Protein AF-A0A2V9J2A5-F1 (afdb_monomer)

Foldseek 3Di:
DLVVLLVQLVVLLVVLQVCVVVVHDPVVNVVSDSLVSLLVSLQVQLVCCQVVVPDDLVSSLVSQLVSLVSNLVSLLVQLVCCVVPVDDTPSNDCVNQVPDDSVVSNVCCVPVSNPVSSVVSSVVSNVSNVVCVVPPDPVVPD

Nearest PDB structures (foldseek):
  6ysl-assembly1_C  TM=3.136E-01  e=9.869E+00  Bacillus subtilis subsp. subtilis str. 168

Radius of gyration: 17.18 Å; Cα contacts (8 Å, |Δi|>4): 142; chains: 1; bounding box: 45×27×47 Å

Secondary structure (DSSP, 8-state):
--HHHHHHHHHHHHHHHHHHHTT--HHHHHHS-HHHHHHHHHHHHHHHHHHTT---HHHHHHHHHHHHHHHHHHHHHHHHHHHHH----TTTSHHHHTT--HHHHHHIIIIIIHHHHHHHHHHHHHHHHHHHHHHS-GGG--

Solvent-accessible surface area (backbone atoms only — not comparable to full-atom values): 7706 Å² total; per-residue (Å²): 132,61,64,66,46,53,50,49,35,51,50,41,45,50,48,35,47,53,40,47,77,66,68,51,60,67,70,59,57,60,70,46,35,45,69,57,42,44,54,52,37,36,49,51,50,23,49,50,32,59,75,69,70,55,77,56,64,68,52,37,38,51,50,23,40,53,50,42,45,52,53,41,50,56,50,38,50,52,32,50,48,23,74,76,66,72,52,83,45,64,70,54,33,59,94,69,41,80,75,57,57,69,68,62,50,42,49,42,34,64,48,51,43,39,52,53,47,26,53,52,41,26,54,53,23,40,50,50,39,49,48,52,67,71,70,53,72,78,78,86,70,124

Sequence (142 aa):
MLAPLFAFIAAVWALRLVLYAAEAPTPLLRVCSVTVAGSVSVLFAAVLIHFRRFGSYPNVVAAVFLLNCCQQLLIIAAIAFTALTNVQNVYSAPEYSFGGGYLRHILGHLIGGVVFGTLVGSAVGSLLLWMLRRFTPKEARS

Structure (mmCIF, N/CA/C/O backbone):
data_AF-A0A2V9J2A5-F1
#
_entry.id   AF-A0A2V9J2A5-F1
#
loop_
_atom_site.group_PDB
_atom_site.id
_atom_site.type_symbol
_atom_site.label_atom_id
_atom_site.label_alt_id
_atom_site.label_comp_id
_atom_site.label_asym_id
_atom_site.label_entity_id
_atom_site.label_seq_id
_atom_site.pdbx_PDB_ins_code
_atom_site.Cartn_x
_atom_site.Cartn_y
_atom_site.Cartn_z
_atom_site.occupancy
_atom_site.B_iso_or_equiv
_atom_site.auth_seq_id
_atom_site.auth_comp_id
_atom_site.auth_asym_id
_atom_site.auth_atom_id
_atom_site.pdbx_PDB_model_num
ATOM 1 N N . MET A 1 1 ? -0.234 -8.558 15.462 1.00 81.56 1 MET A N 1
ATOM 2 C CA . MET A 1 1 ? -1.527 -8.626 14.736 1.00 81.56 1 MET A CA 1
ATOM 3 C C . MET A 1 1 ? -1.398 -8.304 13.252 1.00 81.56 1 MET A C 1
ATOM 5 O O . MET A 1 1 ? -1.961 -9.045 12.467 1.00 81.56 1 MET A O 1
ATOM 9 N N . LEU A 1 2 ? -0.692 -7.235 12.865 1.00 89.94 2 LEU A N 1
ATOM 10 C CA . LEU A 1 2 ? -0.617 -6.792 11.464 1.00 89.94 2 LEU A CA 1
ATOM 11 C C . LEU A 1 2 ? 0.364 -7.598 10.588 1.00 89.94 2 LEU A C 1
ATOM 13 O O . LEU A 1 2 ? 0.277 -7.515 9.373 1.00 89.94 2 LEU A O 1
ATOM 17 N N . ALA A 1 3 ? 1.263 -8.397 11.180 1.00 94.44 3 ALA A N 1
ATOM 18 C CA . ALA A 1 3 ? 2.279 -9.175 10.453 1.00 94.44 3 ALA A CA 1
ATOM 19 C C . ALA A 1 3 ? 1.735 -9.994 9.261 1.00 94.44 3 ALA A C 1
ATOM 21 O O . ALA A 1 3 ? 2.300 -9.870 8.177 1.00 94.44 3 ALA A O 1
ATOM 22 N N . PRO A 1 4 ? 0.616 -10.739 9.381 1.00 95.25 4 PRO A N 1
ATOM 23 C CA . PRO A 1 4 ? 0.048 -11.456 8.238 1.00 95.25 4 PRO A CA 1
ATOM 24 C C . PRO A 1 4 ? -0.430 -10.526 7.115 1.00 95.25 4 PRO A C 1
ATOM 26 O O . PRO A 1 4 ? -0.362 -10.890 5.949 1.00 95.25 4 PRO A O 1
ATOM 29 N N . LEU A 1 5 ? -0.880 -9.313 7.449 1.00 96.44 5 LEU A N 1
ATOM 30 C CA . LEU A 1 5 ? -1.336 -8.319 6.475 1.00 96.44 5 LEU A CA 1
ATOM 31 C C . LEU A 1 5 ? -0.154 -7.688 5.727 1.00 96.44 5 LEU A C 1
ATOM 33 O O . LEU A 1 5 ? -0.229 -7.490 4.518 1.00 96.44 5 LEU A O 1
ATOM 37 N N . PHE A 1 6 ? 0.966 -7.444 6.418 1.00 96.81 6 PHE A N 1
ATOM 38 C CA . PHE A 1 6 ? 2.220 -7.057 5.765 1.00 96.81 6 PHE A CA 1
ATOM 39 C C . PHE A 1 6 ? 2.723 -8.153 4.824 1.00 96.81 6 PHE A C 1
ATOM 41 O O . PHE A 1 6 ? 3.060 -7.867 3.679 1.00 96.81 6 PHE A O 1
ATOM 48 N N . ALA A 1 7 ? 2.722 -9.407 5.285 1.00 97.00 7 ALA A N 1
ATOM 49 C CA . ALA A 1 7 ? 3.116 -10.550 4.468 1.00 97.00 7 ALA A CA 1
ATOM 50 C C . ALA A 1 7 ? 2.213 -10.704 3.237 1.00 97.00 7 ALA A C 1
ATOM 52 O O . ALA A 1 7 ? 2.713 -10.963 2.149 1.00 97.00 7 ALA A O 1
ATOM 53 N N . PHE A 1 8 ? 0.904 -10.479 3.380 1.00 97.00 8 PHE A N 1
ATOM 54 C CA . PHE A 1 8 ? -0.032 -10.496 2.259 1.00 97.00 8 PHE A CA 1
ATOM 55 C C . PHE A 1 8 ? 0.281 -9.410 1.220 1.00 97.00 8 PHE A C 1
ATOM 57 O O . PHE A 1 8 ? 0.380 -9.717 0.033 1.00 97.00 8 PHE A O 1
ATOM 64 N N . ILE A 1 9 ? 0.510 -8.163 1.652 1.00 97.12 9 ILE A N 1
ATOM 65 C CA . ILE A 1 9 ? 0.909 -7.066 0.751 1.00 97.12 9 ILE A CA 1
ATOM 66 C C . ILE A 1 9 ? 2.217 -7.420 0.031 1.00 97.12 9 ILE A C 1
ATOM 68 O O . ILE A 1 9 ? 2.297 -7.298 -1.192 1.00 97.12 9 ILE A O 1
ATOM 72 N N . ALA A 1 10 ? 3.220 -7.902 0.769 1.00 97.06 10 ALA A N 1
ATOM 73 C CA . ALA A 1 10 ? 4.509 -8.297 0.210 1.00 97.06 10 ALA A CA 1
ATOM 74 C C . ALA A 1 10 ? 4.387 -9.473 -0.775 1.00 97.06 10 ALA A C 1
ATOM 76 O O . ALA A 1 10 ? 5.024 -9.459 -1.826 1.00 97.06 10 ALA A O 1
ATOM 77 N N . ALA A 1 11 ? 3.536 -10.459 -0.481 1.00 96.75 11 ALA A N 1
ATOM 78 C CA . ALA A 1 11 ? 3.290 -11.604 -1.351 1.00 96.75 11 ALA A CA 1
ATOM 79 C C . ALA A 1 11 ? 2.626 -11.184 -2.667 1.00 96.75 11 ALA A C 1
ATOM 81 O O . ALA A 1 11 ? 3.077 -11.604 -3.730 1.00 96.75 11 ALA A O 1
ATOM 82 N N . VAL A 1 12 ? 1.607 -10.316 -2.625 1.00 96.56 12 VAL A N 1
ATOM 83 C CA . VAL A 1 12 ? 0.980 -9.782 -3.847 1.00 96.56 12 VAL A CA 1
ATOM 84 C C . VAL A 1 12 ? 1.976 -8.933 -4.635 1.00 96.56 12 VAL A C 1
ATOM 86 O O . VAL A 1 12 ? 2.034 -9.035 -5.861 1.00 96.56 12 VAL A O 1
ATOM 89 N N . TRP A 1 13 ? 2.801 -8.141 -3.945 1.00 96.56 13 TRP A N 1
ATOM 90 C CA . TRP A 1 13 ? 3.851 -7.348 -4.578 1.00 96.56 13 TRP A CA 1
ATOM 91 C C . TRP A 1 13 ? 4.868 -8.213 -5.326 1.00 96.56 13 TRP A C 1
ATOM 93 O O . TRP A 1 13 ? 5.140 -7.948 -6.501 1.00 96.56 13 TRP A O 1
ATOM 103 N N . ALA A 1 14 ? 5.370 -9.263 -4.673 1.00 95.69 14 ALA A N 1
ATOM 104 C CA . ALA A 1 14 ? 6.339 -10.195 -5.239 1.00 95.69 14 ALA A CA 1
ATOM 105 C C . ALA A 1 14 ? 5.724 -11.022 -6.372 1.00 95.69 14 ALA A C 1
ATOM 107 O O . ALA A 1 14 ? 6.330 -11.159 -7.432 1.00 95.69 14 ALA A O 1
ATOM 108 N N . LEU A 1 15 ? 4.493 -11.510 -6.193 1.00 95.12 15 LEU A N 1
ATOM 109 C CA . LEU A 1 15 ? 3.759 -12.226 -7.233 1.00 95.12 15 LEU A CA 1
ATOM 110 C C . LEU A 1 15 ? 3.646 -11.375 -8.498 1.00 95.12 15 LEU A C 1
ATOM 112 O O . LEU A 1 15 ? 3.909 -11.864 -9.591 1.00 95.12 15 LEU A O 1
ATOM 116 N N . ARG A 1 16 ? 3.317 -10.087 -8.359 1.00 93.75 16 ARG A N 1
ATOM 117 C CA . ARG A 1 16 ? 3.207 -9.181 -9.505 1.00 93.75 16 ARG A CA 1
ATOM 118 C C . ARG A 1 16 ? 4.547 -8.974 -10.223 1.00 93.75 16 ARG A C 1
ATOM 120 O O . ARG A 1 16 ? 4.545 -8.846 -11.444 1.00 93.75 16 ARG A O 1
ATOM 127 N N . LEU A 1 17 ? 5.675 -8.971 -9.500 1.00 92.94 17 LEU A N 1
ATOM 128 C CA . LEU A 1 17 ? 7.013 -8.951 -10.110 1.00 92.94 17 LEU A CA 1
ATOM 129 C C . LEU A 1 17 ? 7.287 -10.228 -10.907 1.00 92.94 17 LEU A C 1
ATOM 131 O O . LEU A 1 17 ? 7.706 -10.143 -12.057 1.00 92.94 17 LEU A O 1
ATOM 135 N N . VAL A 1 18 ? 7.021 -11.393 -10.312 1.00 94.06 18 VAL A N 1
ATOM 136 C CA . VAL A 1 18 ? 7.248 -12.698 -10.951 1.00 94.06 18 VAL A CA 1
ATOM 137 C C . VAL A 1 18 ? 6.379 -12.854 -12.195 1.00 94.06 18 VAL A C 1
ATOM 139 O O . VAL A 1 18 ? 6.880 -13.247 -13.241 1.00 94.06 18 VAL A O 1
ATOM 142 N N . LEU A 1 19 ? 5.097 -12.494 -12.111 1.00 92.94 19 LEU A N 1
ATOM 143 C CA . LEU A 1 19 ? 4.184 -12.542 -13.252 1.00 92.94 19 LEU A CA 1
ATOM 144 C C . LEU A 1 19 ? 4.656 -11.638 -14.393 1.00 92.94 19 LEU A C 1
ATOM 146 O O . LEU A 1 19 ? 4.564 -12.025 -15.551 1.00 92.94 19 LEU A O 1
ATOM 150 N N . TYR A 1 20 ? 5.175 -10.451 -14.079 1.00 92.06 20 TYR A N 1
ATOM 151 C CA . TYR A 1 20 ? 5.703 -9.551 -15.101 1.00 92.06 20 TYR A CA 1
ATOM 152 C C . TYR A 1 20 ? 6.973 -10.111 -15.746 1.00 92.06 20 TYR A C 1
ATOM 154 O O . TYR A 1 20 ? 7.101 -10.075 -16.963 1.00 92.06 20 TYR A O 1
ATOM 162 N N . ALA A 1 21 ? 7.879 -10.675 -14.943 1.00 90.50 21 ALA A N 1
ATOM 163 C CA . ALA A 1 21 ? 9.087 -11.331 -15.441 1.00 90.50 21 ALA A CA 1
ATOM 164 C C . ALA A 1 21 ? 8.781 -12.576 -16.294 1.00 90.50 21 ALA A C 1
ATOM 166 O O . ALA A 1 21 ? 9.555 -12.911 -17.181 1.00 90.50 21 ALA A O 1
ATOM 167 N N . ALA A 1 22 ? 7.651 -13.241 -16.043 1.00 93.25 22 ALA A N 1
ATOM 168 C CA . ALA A 1 22 ? 7.151 -14.365 -16.830 1.00 93.25 22 ALA A CA 1
ATOM 169 C C . ALA A 1 22 ? 6.314 -13.939 -18.053 1.00 93.25 22 ALA A C 1
ATOM 171 O O . ALA A 1 22 ? 5.650 -14.785 -18.647 1.00 93.25 22 ALA A O 1
ATOM 172 N N . GLU A 1 23 ? 6.288 -12.642 -18.388 1.00 91.69 23 GLU A N 1
ATOM 173 C CA . GLU A 1 23 ? 5.522 -12.083 -19.514 1.00 91.69 23 GLU A CA 1
ATOM 174 C C . GLU A 1 23 ? 4.026 -12.446 -19.464 1.00 91.69 23 GLU A C 1
ATOM 176 O O . GLU A 1 23 ? 3.353 -12.636 -20.479 1.00 91.69 23 GLU A O 1
ATOM 181 N N . ALA A 1 24 ? 3.478 -12.546 -18.249 1.00 91.06 24 ALA A N 1
ATOM 182 C CA . ALA A 1 24 ? 2.083 -12.893 -18.042 1.00 91.06 24 ALA A CA 1
ATOM 183 C C . ALA A 1 24 ? 1.136 -11.863 -18.691 1.00 91.06 24 ALA A C 1
ATOM 185 O O . ALA A 1 24 ? 1.434 -10.663 -18.738 1.00 91.06 24 ALA A O 1
ATOM 186 N N . PRO A 1 25 ? -0.063 -12.289 -19.129 1.00 89.31 25 PRO A N 1
ATOM 187 C CA . PRO A 1 25 ? -0.990 -11.412 -19.829 1.00 89.31 25 PRO A CA 1
ATOM 188 C C . PRO A 1 25 ? -1.447 -10.239 -18.946 1.00 89.31 25 PRO A C 1
ATOM 190 O O . PRO A 1 25 ? -1.739 -10.395 -17.756 1.00 89.31 25 PRO A O 1
ATOM 193 N N . THR A 1 26 ? -1.577 -9.052 -19.547 1.00 84.81 26 THR A N 1
ATOM 194 C CA . THR A 1 26 ? -1.922 -7.792 -18.861 1.00 84.81 26 THR A CA 1
ATOM 195 C C . THR A 1 26 ? -3.144 -7.874 -17.932 1.00 84.81 26 THR A C 1
ATOM 197 O O . THR A 1 26 ? -3.084 -7.295 -16.844 1.00 84.81 26 THR A O 1
ATOM 200 N N . PRO A 1 27 ? -4.245 -8.579 -18.275 1.00 87.06 27 PRO A N 1
ATOM 201 C CA . PRO A 1 27 ? -5.373 -8.746 -17.359 1.00 87.06 27 PRO A CA 1
ATOM 202 C C . PRO A 1 27 ? -4.974 -9.370 -16.016 1.00 87.06 27 PRO A C 1
ATOM 204 O O . PRO A 1 27 ? -5.431 -8.907 -14.971 1.00 87.06 27 PRO A O 1
ATOM 207 N N . LEU A 1 28 ? -4.070 -10.356 -16.024 1.00 86.31 28 LEU A N 1
ATOM 208 C CA . LEU A 1 28 ? -3.605 -11.027 -14.810 1.00 86.31 28 LEU A CA 1
ATOM 209 C C . LEU A 1 28 ? -2.779 -10.073 -13.930 1.00 86.31 28 LEU A C 1
ATOM 211 O O . LEU A 1 28 ? -3.002 -9.984 -12.723 1.00 86.31 28 LEU A O 1
ATOM 215 N N . LEU A 1 29 ? -1.905 -9.268 -14.544 1.00 84.94 29 LEU A N 1
ATOM 216 C CA . LEU A 1 29 ? -1.110 -8.243 -13.851 1.00 84.94 29 LEU A CA 1
ATOM 217 C C . LEU A 1 29 ? -1.956 -7.122 -13.232 1.00 84.94 29 LEU A C 1
ATOM 219 O O . LEU A 1 29 ? -1.540 -6.509 -12.241 1.00 84.94 29 LEU A O 1
ATOM 223 N N . ARG A 1 30 ? -3.121 -6.830 -13.823 1.00 81.81 30 ARG A N 1
ATOM 224 C CA . ARG A 1 30 ? -4.085 -5.850 -13.298 1.00 81.81 30 ARG A CA 1
ATOM 225 C C . ARG A 1 30 ? -4.878 -6.406 -12.116 1.00 81.81 30 ARG A C 1
ATOM 227 O O . ARG A 1 30 ? -5.123 -5.663 -11.169 1.00 81.81 30 ARG A O 1
ATOM 234 N N . VAL A 1 31 ? -5.240 -7.691 -12.148 1.00 83.38 31 VAL A N 1
ATOM 235 C CA . VAL A 1 31 ? -5.940 -8.363 -11.036 1.00 83.38 31 VAL A CA 1
ATOM 236 C C . VAL A 1 31 ? -5.026 -8.494 -9.814 1.00 83.38 31 VAL A C 1
ATOM 238 O O . VAL A 1 31 ? -5.466 -8.250 -8.691 1.00 83.38 31 VAL A O 1
ATOM 241 N N . CYS A 1 32 ? -3.738 -8.790 -10.014 1.00 83.38 32 CYS A N 1
ATOM 242 C CA . CYS A 1 32 ? -2.724 -8.806 -8.954 1.00 83.38 32 CYS A CA 1
ATOM 243 C C . CYS A 1 32 ? -2.290 -7.384 -8.548 1.00 83.38 32 CYS A C 1
ATOM 245 O O . CYS A 1 32 ? -1.118 -7.019 -8.637 1.00 83.38 32 CYS A O 1
ATOM 247 N N . SER A 1 33 ? -3.243 -6.556 -8.117 1.00 88.31 33 SER A N 1
ATOM 248 C CA . SER A 1 33 ? -2.994 -5.173 -7.714 1.00 88.31 33 SER A CA 1
ATOM 249 C C . SER A 1 33 ? -2.585 -5.080 -6.246 1.00 88.31 33 SER A C 1
ATOM 251 O O . SER A 1 33 ? -3.364 -5.372 -5.337 1.00 88.31 33 SER A O 1
ATOM 253 N N . VAL A 1 34 ? -1.371 -4.582 -6.010 1.00 91.31 34 VAL A N 1
ATOM 254 C CA . VAL A 1 34 ? -0.877 -4.282 -4.660 1.00 91.31 34 VAL A CA 1
ATOM 255 C C . VAL A 1 34 ? -1.761 -3.249 -3.961 1.00 91.31 34 VAL A C 1
ATOM 257 O O . VAL A 1 34 ? -2.021 -3.394 -2.774 1.00 91.31 34 VAL A O 1
ATOM 260 N N . THR A 1 35 ? -2.296 -2.264 -4.689 1.00 90.50 35 THR A N 1
ATOM 261 C CA . THR A 1 35 ? -3.221 -1.266 -4.130 1.00 90.50 35 THR A CA 1
ATOM 262 C C . THR A 1 35 ? -4.481 -1.920 -3.570 1.00 90.50 35 THR A C 1
ATOM 264 O O . THR A 1 35 ? -4.897 -1.596 -2.459 1.00 90.50 35 THR A O 1
ATOM 267 N N . VAL A 1 36 ? -5.063 -2.876 -4.304 1.00 91.38 36 VAL A N 1
ATOM 268 C CA . VAL A 1 36 ? -6.225 -3.643 -3.827 1.00 91.38 36 VAL A CA 1
ATOM 269 C C . VAL A 1 36 ? -5.844 -4.456 -2.591 1.00 91.38 36 VAL A C 1
ATOM 271 O O . VAL A 1 36 ? -6.585 -4.447 -1.609 1.00 91.38 36 VAL A O 1
ATOM 274 N N . ALA A 1 37 ? -4.670 -5.094 -2.591 1.00 95.19 37 ALA A N 1
ATOM 275 C CA . ALA A 1 37 ? -4.179 -5.837 -1.433 1.00 95.19 37 ALA A CA 1
ATOM 276 C C . ALA A 1 37 ? -4.017 -4.946 -0.188 1.00 95.19 37 ALA A C 1
ATOM 278 O O . ALA A 1 37 ? -4.431 -5.340 0.904 1.00 95.19 37 ALA A O 1
ATOM 279 N N . GLY A 1 38 ? -3.488 -3.728 -0.336 1.00 94.88 38 GLY A N 1
ATOM 280 C CA . GLY A 1 38 ? -3.403 -2.753 0.752 1.00 94.88 38 GLY A CA 1
ATOM 281 C C . GLY A 1 38 ? -4.771 -2.317 1.271 1.00 94.88 38 GLY A C 1
ATOM 282 O O . GLY A 1 38 ? -4.987 -2.313 2.484 1.00 94.88 38 GLY A O 1
ATOM 283 N N . SER A 1 39 ? -5.721 -2.014 0.379 1.00 94.31 39 SER A N 1
ATOM 284 C CA . SER A 1 39 ? -7.096 -1.671 0.772 1.00 94.31 39 SER A CA 1
ATOM 285 C C . SER A 1 39 ? -7.770 -2.808 1.542 1.00 94.31 39 SER A C 1
ATOM 287 O O . SER A 1 39 ? -8.347 -2.573 2.603 1.00 94.31 39 SER A O 1
ATOM 289 N N . VAL A 1 40 ? -7.643 -4.048 1.066 1.00 96.06 40 VAL A N 1
ATOM 290 C CA . VAL A 1 40 ? -8.165 -5.239 1.752 1.00 96.06 40 VAL A CA 1
ATOM 291 C C . VAL A 1 40 ? -7.520 -5.394 3.132 1.00 96.06 40 VAL A C 1
ATOM 293 O O . VAL A 1 40 ? -8.231 -5.575 4.122 1.00 96.06 40 VAL A O 1
ATOM 296 N N . SER A 1 41 ? -6.198 -5.237 3.234 1.00 96.88 41 SER A N 1
ATOM 297 C CA . SER A 1 41 ? -5.478 -5.273 4.512 1.00 96.88 41 SER A CA 1
ATOM 298 C C . SER A 1 41 ? -5.973 -4.222 5.507 1.00 96.88 41 SER A C 1
ATOM 300 O O . SER A 1 41 ? -6.118 -4.529 6.690 1.00 96.88 41 SER A O 1
ATOM 302 N N . VAL A 1 42 ? -6.286 -3.004 5.058 1.00 95.81 42 VAL A N 1
ATOM 303 C CA . VAL A 1 42 ? -6.870 -1.957 5.916 1.00 95.81 42 VAL A CA 1
ATOM 304 C C . VAL A 1 42 ? -8.224 -2.386 6.485 1.00 95.81 42 VAL A C 1
ATOM 306 O O . VAL A 1 42 ? -8.455 -2.253 7.691 1.00 95.81 42 VAL A O 1
ATOM 309 N N . LEU A 1 43 ? -9.106 -2.942 5.650 1.00 96.44 43 LEU A N 1
ATOM 310 C CA . LEU A 1 43 ? -10.418 -3.418 6.096 1.00 96.44 43 LEU A CA 1
ATOM 311 C C . LEU A 1 43 ? -10.271 -4.566 7.104 1.00 96.44 43 LEU A C 1
ATOM 313 O O . LEU A 1 43 ? -10.880 -4.533 8.175 1.00 96.44 43 LEU A O 1
ATOM 317 N N . PHE A 1 44 ? -9.399 -5.536 6.818 1.00 95.69 44 PHE A N 1
ATOM 318 C CA . PHE A 1 44 ? -9.103 -6.630 7.744 1.00 95.69 44 PHE A CA 1
ATOM 319 C C . PHE A 1 44 ? -8.489 -6.140 9.057 1.00 95.69 44 PHE A C 1
ATOM 321 O O . PHE A 1 44 ? -8.821 -6.672 10.115 1.00 95.69 44 PHE A O 1
ATOM 328 N N . ALA A 1 45 ? -7.635 -5.115 9.033 1.00 95.44 45 ALA A N 1
ATOM 329 C CA . ALA A 1 45 ? -7.094 -4.527 10.253 1.00 95.44 45 ALA A CA 1
ATOM 330 C C . ALA A 1 45 ? -8.208 -3.941 11.136 1.00 95.44 45 ALA A C 1
ATOM 332 O O . ALA A 1 45 ? -8.235 -4.224 12.335 1.00 95.44 45 ALA A O 1
ATOM 333 N N . ALA A 1 46 ? -9.158 -3.197 10.559 1.00 94.69 46 ALA A N 1
ATOM 334 C CA . ALA A 1 46 ? -10.307 -2.658 11.292 1.00 94.69 46 ALA A CA 1
ATOM 335 C C . ALA A 1 46 ? -11.204 -3.769 11.875 1.00 94.69 46 ALA A C 1
ATOM 337 O O . ALA A 1 46 ? -11.614 -3.694 13.037 1.00 94.69 46 ALA A O 1
ATOM 338 N N . VAL A 1 47 ? -11.442 -4.835 11.105 1.00 94.38 47 VAL A N 1
ATOM 339 C CA . VAL A 1 47 ? -12.175 -6.036 11.542 1.00 94.38 47 VAL A CA 1
ATOM 340 C C . VAL A 1 47 ? -11.464 -6.727 12.709 1.00 94.38 47 VAL A C 1
ATOM 342 O O . VAL A 1 47 ? -12.084 -7.018 13.731 1.00 94.38 47 VAL A O 1
ATOM 345 N N . LEU A 1 48 ? -10.152 -6.946 12.609 1.00 93.38 48 LEU A N 1
ATOM 346 C CA . LEU A 1 48 ? -9.364 -7.574 13.672 1.00 93.38 48 LEU A CA 1
ATOM 347 C C . LEU A 1 48 ? -9.345 -6.727 14.951 1.00 93.38 48 LEU A C 1
ATOM 349 O O . LEU A 1 48 ? -9.475 -7.286 16.039 1.00 93.38 48 LEU A O 1
ATOM 353 N N . ILE A 1 49 ? -9.233 -5.399 14.830 1.00 93.06 49 ILE A N 1
ATOM 354 C CA . ILE A 1 49 ? -9.331 -4.458 15.960 1.00 93.06 49 ILE A CA 1
ATOM 355 C C . ILE A 1 49 ? -10.691 -4.591 16.657 1.00 93.06 49 ILE A C 1
ATOM 357 O O . ILE A 1 49 ? -10.751 -4.620 17.889 1.00 93.06 49 ILE A O 1
ATOM 361 N N . HIS A 1 50 ? -11.779 -4.712 15.888 1.00 91.56 50 HIS A N 1
ATOM 362 C CA . HIS A 1 50 ? -13.118 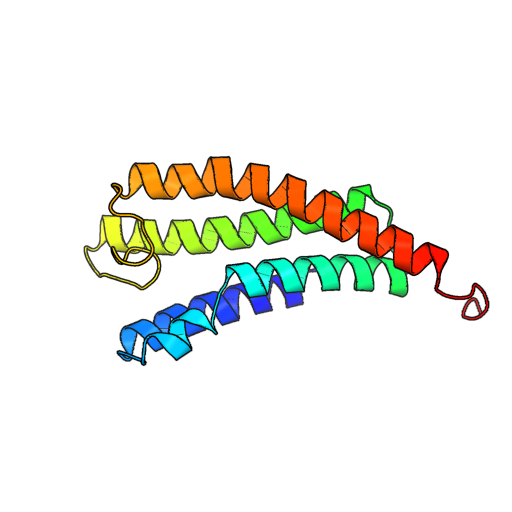-4.931 16.434 1.00 91.56 50 HIS A CA 1
ATOM 363 C C . HIS A 1 50 ? -13.221 -6.269 17.182 1.00 91.56 50 HIS A C 1
ATOM 365 O O . HIS A 1 50 ? -13.533 -6.282 18.374 1.00 91.56 50 HIS A O 1
ATOM 371 N N . PHE A 1 51 ? -12.928 -7.386 16.511 1.00 89.38 51 PHE A N 1
ATOM 372 C CA . PHE A 1 51 ? -13.165 -8.725 17.062 1.00 89.38 51 PHE A CA 1
ATOM 373 C C . PHE A 1 51 ? -12.208 -9.102 18.189 1.00 89.38 51 PHE A C 1
ATOM 375 O O . PHE A 1 51 ? -12.621 -9.751 19.147 1.00 89.38 51 PHE A O 1
ATOM 382 N N . ARG A 1 52 ? -10.947 -8.658 18.138 1.00 86.38 52 ARG A N 1
ATOM 383 C CA . ARG A 1 52 ? -9.997 -8.889 19.238 1.00 86.38 52 ARG A CA 1
ATOM 384 C C . ARG A 1 52 ? -10.204 -7.952 20.423 1.00 86.38 52 ARG A C 1
ATOM 386 O O . ARG A 1 52 ? -9.445 -8.034 21.382 1.00 86.38 52 ARG A O 1
ATOM 393 N N . ARG A 1 53 ? -11.201 -7.057 20.354 1.00 81.12 53 ARG A N 1
ATOM 394 C CA . ARG A 1 53 ? -11.500 -6.031 21.369 1.00 81.12 53 ARG A CA 1
ATOM 395 C C . ARG A 1 53 ? -10.274 -5.195 21.746 1.00 81.12 53 ARG A C 1
ATOM 397 O O . ARG A 1 53 ? -10.200 -4.635 22.834 1.00 81.12 53 ARG A O 1
ATOM 404 N N . PHE A 1 54 ? -9.314 -5.106 20.832 1.00 76.19 54 PHE A N 1
ATOM 405 C CA . PHE A 1 54 ? -8.023 -4.492 21.070 1.00 76.19 54 PHE A CA 1
ATOM 406 C C . PHE A 1 54 ? -7.950 -3.200 20.268 1.00 76.19 54 PHE A C 1
ATOM 408 O O . PHE A 1 54 ? -7.577 -3.196 19.096 1.00 76.19 54 PHE A O 1
ATOM 415 N N . GLY A 1 55 ? -8.319 -2.092 20.913 1.00 82.62 55 GLY A N 1
ATOM 416 C CA . GLY A 1 55 ? -8.056 -0.754 20.399 1.00 82.62 55 GLY A CA 1
ATOM 417 C C . GLY A 1 55 ? -9.253 0.141 20.110 1.00 82.62 55 GLY A C 1
ATOM 418 O O . GLY A 1 55 ? -10.416 -0.161 20.379 1.00 82.62 55 GLY A O 1
ATOM 419 N N . SER A 1 56 ? -8.929 1.301 19.555 1.00 90.38 56 SER A N 1
ATOM 420 C CA . SER A 1 56 ? -9.836 2.404 19.239 1.00 90.38 56 SER A CA 1
ATOM 421 C C . SER A 1 56 ? -9.490 2.992 17.864 1.00 90.38 56 SER A C 1
ATOM 423 O O . SER A 1 56 ? -8.628 2.468 17.160 1.00 90.38 56 SER A O 1
ATOM 425 N N . TYR A 1 57 ? -10.170 4.062 17.453 1.00 94.38 57 TYR A N 1
ATOM 426 C CA . TYR A 1 57 ? -9.939 4.700 16.153 1.00 94.38 57 TYR A CA 1
ATOM 427 C C . TYR A 1 57 ? -8.465 5.087 15.895 1.00 94.38 57 TYR A C 1
ATOM 429 O O . TYR A 1 57 ? -7.979 4.780 14.811 1.00 94.38 57 TYR A O 1
ATOM 437 N N . PRO A 1 58 ? -7.693 5.625 16.865 1.00 95.62 58 PRO A N 1
ATOM 438 C CA . PRO A 1 58 ? -6.251 5.832 16.694 1.00 95.62 58 PRO A CA 1
ATOM 439 C C . PRO A 1 58 ? -5.467 4.578 16.290 1.00 95.62 58 PRO A C 1
ATOM 441 O O . PRO A 1 58 ? -4.546 4.668 15.485 1.00 95.62 58 PRO A O 1
ATOM 444 N N . ASN A 1 59 ? -5.854 3.395 16.777 1.00 94.81 59 ASN A N 1
ATOM 445 C CA . ASN A 1 59 ? -5.187 2.147 16.395 1.00 94.81 59 ASN A CA 1
ATOM 446 C C . ASN A 1 59 ? -5.497 1.763 14.946 1.00 94.81 59 ASN A C 1
ATOM 448 O O . ASN A 1 59 ? -4.645 1.177 14.283 1.00 94.81 59 ASN A O 1
ATOM 452 N N . VAL A 1 60 ? -6.686 2.111 14.442 1.00 96.00 60 VAL A N 1
ATOM 453 C CA . VAL A 1 60 ? -7.011 1.969 13.017 1.00 96.00 60 VAL A CA 1
ATOM 454 C C . VAL A 1 60 ? -6.135 2.905 12.194 1.00 96.00 60 VAL A C 1
ATOM 456 O O . VAL A 1 60 ? -5.503 2.446 11.250 1.00 96.00 60 VAL A O 1
ATOM 459 N N . VAL A 1 61 ? -6.033 4.180 12.581 1.00 97.19 61 VAL A N 1
ATOM 460 C CA . VAL A 1 61 ? -5.185 5.170 11.893 1.00 97.19 61 VAL A CA 1
ATOM 461 C C . VAL A 1 61 ? -3.726 4.710 11.863 1.00 97.19 61 VAL A C 1
ATOM 463 O O . VAL A 1 61 ? -3.107 4.690 10.801 1.00 97.19 61 VAL A O 1
ATOM 466 N N . ALA A 1 62 ? -3.186 4.266 13.000 1.00 96.56 62 ALA A N 1
ATOM 467 C CA . ALA A 1 62 ? -1.825 3.748 13.084 1.00 96.56 62 ALA A CA 1
ATOM 468 C C . ALA A 1 62 ? -1.630 2.494 12.214 1.00 96.56 62 ALA A C 1
ATOM 470 O O . ALA A 1 62 ? -0.642 2.395 11.490 1.00 96.56 62 ALA A O 1
ATOM 471 N N . ALA A 1 63 ? -2.578 1.550 12.233 1.00 96.56 63 ALA A N 1
ATOM 472 C CA . ALA A 1 63 ? -2.514 0.356 11.393 1.00 96.56 63 ALA A CA 1
ATOM 473 C C . ALA A 1 63 ? -2.545 0.703 9.899 1.00 96.56 63 ALA A C 1
ATOM 475 O O . ALA A 1 63 ? -1.740 0.169 9.137 1.00 96.56 63 ALA A O 1
ATOM 476 N N . VAL A 1 64 ? -3.431 1.614 9.489 1.00 97.50 64 VAL A N 1
ATOM 477 C CA . VAL A 1 64 ? -3.515 2.113 8.112 1.00 97.50 64 VAL A CA 1
ATOM 478 C C . VAL A 1 64 ? -2.203 2.758 7.700 1.00 97.50 64 VAL A C 1
ATOM 480 O O . VAL A 1 64 ? -1.675 2.410 6.648 1.00 97.50 64 VAL A O 1
ATOM 483 N N . PHE A 1 65 ? -1.671 3.666 8.520 1.00 97.44 65 PHE A N 1
ATOM 484 C CA . PHE A 1 65 ? -0.416 4.350 8.231 1.00 97.44 65 PHE A CA 1
ATOM 485 C C . PHE A 1 65 ? 0.716 3.346 8.017 1.00 97.44 65 PHE A C 1
ATOM 487 O O . PHE A 1 65 ? 1.397 3.399 6.998 1.00 97.44 65 PHE A O 1
ATOM 494 N N . LEU A 1 66 ? 0.875 2.376 8.921 1.00 97.56 66 LEU A N 1
ATOM 495 C CA . LEU A 1 66 ? 1.934 1.376 8.807 1.00 97.56 66 LEU A CA 1
ATOM 496 C C . LEU A 1 66 ? 1.763 0.480 7.569 1.00 97.56 66 LEU A C 1
ATOM 498 O O . LEU A 1 66 ? 2.732 0.266 6.839 1.00 97.56 66 LEU A O 1
ATOM 502 N N . LEU A 1 67 ? 0.551 -0.025 7.307 1.00 97.56 67 LEU A N 1
ATOM 503 C CA . LEU A 1 67 ? 0.257 -0.866 6.137 1.00 97.56 67 LEU A CA 1
ATOM 504 C C . LEU A 1 67 ? 0.477 -0.106 4.825 1.00 97.56 67 LEU A C 1
ATOM 506 O O . LEU A 1 67 ? 1.097 -0.638 3.904 1.00 97.56 67 LEU A O 1
ATOM 510 N N . ASN A 1 68 ? 0.020 1.145 4.758 1.00 97.44 68 ASN A N 1
ATOM 511 C CA . ASN A 1 68 ? 0.209 1.995 3.592 1.00 97.44 68 ASN A CA 1
ATOM 512 C C . ASN A 1 68 ? 1.692 2.334 3.396 1.00 97.44 68 ASN A C 1
ATOM 514 O O . ASN A 1 68 ? 2.201 2.174 2.295 1.00 97.44 68 ASN A O 1
ATOM 518 N N . CYS A 1 69 ? 2.427 2.702 4.448 1.00 96.50 69 CYS A N 1
ATOM 519 C CA . CYS A 1 69 ? 3.871 2.930 4.358 1.00 96.50 69 CYS A CA 1
ATOM 520 C C . CYS A 1 69 ? 4.614 1.693 3.845 1.00 96.50 69 CYS A C 1
ATOM 522 O O . CYS A 1 69 ? 5.434 1.816 2.942 1.00 96.50 69 CYS A O 1
ATOM 524 N N . CYS A 1 70 ? 4.300 0.498 4.353 1.00 97.06 70 CYS A N 1
ATOM 525 C CA . CYS A 1 70 ? 4.897 -0.741 3.852 1.00 97.06 70 CYS A CA 1
ATOM 526 C C . CYS A 1 70 ? 4.624 -0.936 2.354 1.00 97.06 70 CYS A C 1
ATOM 528 O O . CYS A 1 70 ? 5.554 -1.178 1.585 1.00 97.06 70 CYS A O 1
ATOM 530 N N . GLN A 1 71 ? 3.372 -0.755 1.927 1.00 96.81 71 GLN A N 1
ATOM 531 C CA . GLN A 1 71 ? 2.997 -0.811 0.519 1.00 96.81 71 GLN A CA 1
ATOM 532 C C . GLN A 1 71 ? 3.805 0.177 -0.338 1.00 96.81 71 GLN A C 1
ATOM 534 O O . GLN A 1 71 ? 4.377 -0.218 -1.354 1.00 96.81 71 GLN A O 1
ATOM 539 N N . GLN A 1 72 ? 3.852 1.452 0.062 1.00 96.62 72 GLN A N 1
ATOM 540 C CA . GLN A 1 72 ? 4.547 2.495 -0.695 1.00 96.62 72 GLN A CA 1
ATOM 541 C C . GLN A 1 72 ? 6.053 2.227 -0.759 1.00 96.62 72 GLN A C 1
ATOM 543 O O . GLN A 1 72 ? 6.652 2.375 -1.820 1.00 96.62 72 GLN A O 1
ATOM 548 N N . LEU A 1 73 ? 6.665 1.764 0.336 1.00 96.44 73 LEU A N 1
ATOM 549 C CA . LEU A 1 73 ? 8.088 1.419 0.369 1.00 96.44 73 LEU A CA 1
ATOM 550 C C . LEU A 1 73 ? 8.429 0.263 -0.576 1.00 96.44 73 LEU A C 1
ATOM 552 O O . LEU A 1 73 ? 9.444 0.334 -1.262 1.00 96.44 73 LEU A O 1
ATOM 556 N N . LEU A 1 74 ? 7.581 -0.766 -0.666 1.00 97.31 74 LEU A N 1
ATOM 557 C CA . LEU A 1 74 ? 7.776 -1.871 -1.612 1.00 97.31 74 LEU A CA 1
ATOM 558 C C . LEU A 1 74 ? 7.702 -1.396 -3.071 1.00 97.31 74 LEU A C 1
ATOM 560 O O . LEU A 1 74 ? 8.516 -1.796 -3.906 1.00 97.31 74 LEU A O 1
ATOM 564 N N . ILE A 1 75 ? 6.749 -0.515 -3.383 1.00 95.19 75 ILE A N 1
ATOM 565 C CA . ILE A 1 75 ? 6.620 0.072 -4.724 1.00 95.19 75 ILE A CA 1
ATOM 566 C C . ILE A 1 75 ? 7.845 0.940 -5.046 1.00 95.19 75 ILE A C 1
ATOM 568 O O . ILE A 1 75 ? 8.457 0.774 -6.101 1.00 95.19 75 ILE A O 1
ATOM 572 N N . ILE A 1 76 ? 8.246 1.817 -4.122 1.00 95.50 76 ILE A N 1
ATO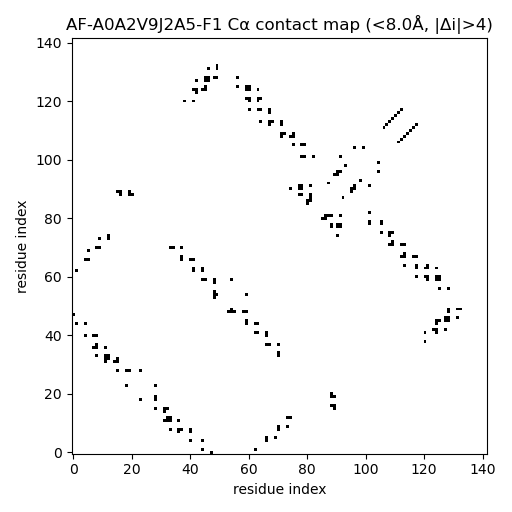M 573 C CA . ILE A 1 76 ? 9.434 2.670 -4.259 1.00 95.50 76 ILE A CA 1
ATOM 574 C C . ILE A 1 76 ? 10.694 1.822 -4.451 1.00 95.50 76 ILE A C 1
ATOM 576 O O . ILE A 1 76 ? 11.498 2.142 -5.322 1.00 95.50 76 ILE A O 1
ATOM 580 N N . ALA A 1 77 ? 10.853 0.728 -3.703 1.00 96.50 77 ALA A N 1
ATOM 581 C CA . ALA A 1 77 ? 11.991 -0.176 -3.840 1.00 96.50 77 ALA A CA 1
ATOM 582 C C . ALA A 1 77 ? 12.064 -0.804 -5.242 1.00 96.50 77 ALA A C 1
ATOM 584 O O . ALA A 1 77 ? 13.140 -0.846 -5.834 1.00 96.50 77 ALA A O 1
ATOM 585 N N . ALA A 1 78 ? 10.930 -1.227 -5.809 1.00 94.94 78 ALA A N 1
ATOM 586 C CA . ALA A 1 78 ? 10.886 -1.763 -7.169 1.00 94.94 78 ALA A CA 1
ATOM 587 C C . ALA A 1 78 ? 11.239 -0.703 -8.230 1.00 94.94 78 ALA A C 1
ATOM 589 O O . ALA A 1 78 ? 11.959 -0.993 -9.187 1.00 94.94 78 ALA A O 1
ATOM 590 N N . ILE A 1 79 ? 10.780 0.539 -8.054 1.00 93.50 79 ILE A N 1
ATOM 591 C CA . ILE A 1 79 ? 11.121 1.645 -8.961 1.00 93.50 79 ILE A CA 1
ATOM 592 C C . ILE A 1 79 ? 12.611 1.993 -8.845 1.00 93.50 79 ILE A C 1
ATOM 594 O O . ILE A 1 79 ? 13.291 2.135 -9.861 1.00 93.50 79 ILE A O 1
ATOM 598 N N . ALA A 1 80 ? 13.131 2.094 -7.620 1.00 94.56 80 ALA A N 1
ATOM 599 C CA . ALA A 1 80 ? 14.541 2.362 -7.357 1.00 94.56 80 ALA A CA 1
ATOM 600 C C . ALA A 1 80 ? 15.443 1.259 -7.930 1.00 94.56 80 ALA A C 1
ATOM 602 O O . ALA A 1 80 ? 16.478 1.565 -8.515 1.00 94.56 80 ALA A O 1
ATOM 603 N N . PHE A 1 81 ? 15.025 -0.008 -7.844 1.00 94.88 81 PHE A N 1
ATOM 604 C CA . PHE A 1 81 ? 15.725 -1.121 -8.478 1.00 94.88 81 PHE A CA 1
ATOM 605 C C . PHE A 1 81 ? 15.873 -0.908 -9.989 1.00 94.88 81 PHE A C 1
ATOM 607 O O . PHE A 1 81 ? 16.986 -1.000 -10.503 1.00 94.88 81 PHE A O 1
ATOM 614 N N . THR A 1 82 ? 14.797 -0.550 -10.699 1.00 93.75 82 THR A N 1
ATOM 615 C CA . THR A 1 82 ? 14.892 -0.225 -12.133 1.00 93.75 82 THR A CA 1
ATOM 616 C C . THR A 1 82 ? 15.784 0.984 -12.383 1.00 93.75 82 THR A C 1
ATOM 618 O O . THR A 1 82 ? 16.596 0.950 -13.300 1.00 93.75 82 THR A O 1
ATOM 621 N N . ALA A 1 83 ? 15.682 2.032 -11.565 1.00 92.44 83 ALA A N 1
ATOM 622 C CA . ALA A 1 83 ? 16.509 3.226 -11.720 1.00 92.44 83 ALA A CA 1
ATOM 623 C C . ALA A 1 83 ? 18.015 2.933 -11.572 1.00 92.44 83 ALA A C 1
ATOM 625 O O . ALA A 1 83 ? 18.823 3.555 -12.255 1.00 92.44 83 ALA A O 1
ATOM 626 N N . LEU A 1 84 ? 18.391 1.986 -10.704 1.00 94.88 84 LEU A N 1
ATOM 627 C CA . LEU A 1 84 ? 19.787 1.610 -10.449 1.00 94.88 84 LEU A CA 1
ATOM 628 C C . LEU A 1 84 ? 20.330 0.566 -11.432 1.00 94.88 84 LEU A C 1
ATOM 630 O O . LEU A 1 84 ? 21.520 0.570 -11.730 1.00 94.88 84 LEU A O 1
ATOM 634 N N . THR A 1 85 ? 19.481 -0.343 -11.915 1.00 93.81 85 THR A N 1
ATOM 635 C CA . THR A 1 85 ? 19.912 -1.511 -12.709 1.00 93.81 85 THR A CA 1
ATOM 636 C C . THR A 1 85 ? 19.539 -1.429 -14.186 1.00 93.81 85 THR A C 1
ATOM 638 O O . THR A 1 85 ? 20.011 -2.239 -14.976 1.00 93.81 85 THR A O 1
ATOM 641 N N . ASN A 1 86 ? 18.674 -0.485 -14.569 1.00 90.19 86 ASN A N 1
ATOM 642 C CA . ASN A 1 86 ? 17.980 -0.431 -15.861 1.00 90.19 86 ASN A CA 1
ATOM 643 C C . ASN A 1 86 ? 17.127 -1.669 -16.202 1.00 90.19 86 ASN A C 1
ATOM 645 O O . ASN A 1 86 ? 16.580 -1.753 -17.302 1.00 90.19 86 ASN A O 1
ATOM 649 N N . VAL A 1 87 ? 16.932 -2.601 -15.262 1.00 91.06 87 VAL A N 1
ATOM 650 C CA . VAL A 1 87 ? 16.051 -3.758 -15.450 1.00 91.06 87 VAL A CA 1
ATOM 651 C C . VAL A 1 87 ? 14.603 -3.336 -15.200 1.00 91.06 87 VAL A C 1
ATOM 653 O O . VAL A 1 87 ? 14.234 -2.917 -14.097 1.00 91.06 87 VAL A O 1
ATOM 656 N N . GLN A 1 88 ? 13.774 -3.427 -16.239 1.00 90.19 88 GLN A N 1
ATOM 657 C CA . GLN A 1 88 ? 12.369 -3.021 -16.190 1.00 90.19 88 GLN A CA 1
ATOM 658 C C . GLN A 1 88 ? 11.524 -3.973 -15.339 1.00 90.19 88 GLN A C 1
ATOM 660 O O . GLN A 1 88 ? 11.741 -5.184 -15.328 1.00 90.19 88 GLN A O 1
ATOM 665 N N . ASN A 1 89 ? 10.527 -3.42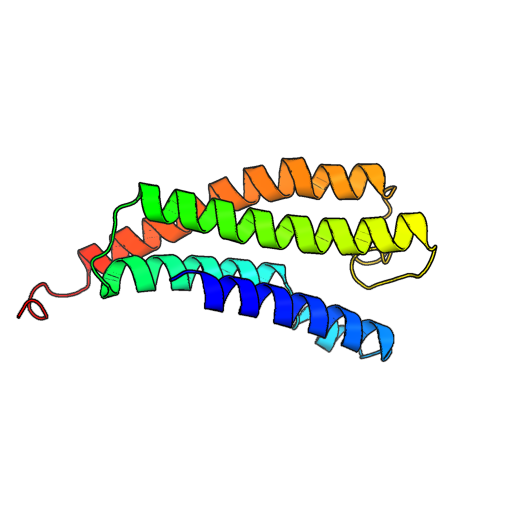4 -14.644 1.00 92.06 89 ASN A N 1
ATOM 666 C CA . ASN A 1 89 ? 9.508 -4.202 -13.948 1.00 92.06 89 ASN A CA 1
ATOM 667 C C . ASN A 1 89 ? 8.140 -3.510 -14.012 1.00 92.06 89 ASN A C 1
ATOM 669 O O . ASN A 1 89 ? 8.0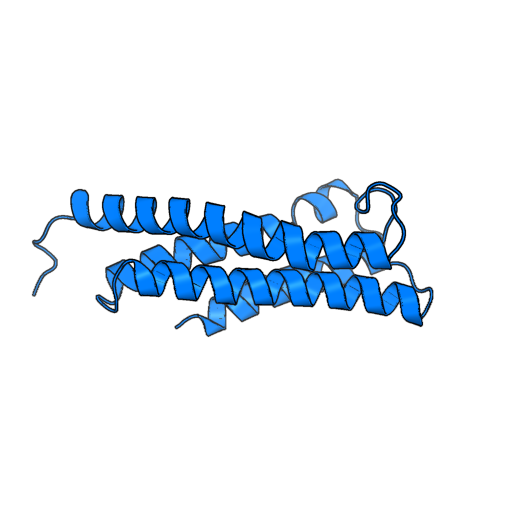21 -2.350 -14.395 1.00 92.06 89 ASN A O 1
ATOM 673 N N . VAL A 1 90 ? 7.095 -4.216 -13.580 1.00 91.19 90 VAL A N 1
ATOM 674 C CA . VAL A 1 90 ? 5.705 -3.734 -13.632 1.00 91.19 90 VAL A CA 1
ATOM 675 C C . VAL A 1 90 ? 5.462 -2.393 -12.926 1.00 91.19 90 VAL A C 1
ATOM 677 O O . VAL A 1 90 ? 4.522 -1.687 -13.278 1.00 91.19 90 VAL A O 1
ATOM 680 N N . TYR A 1 91 ? 6.262 -2.029 -11.919 1.00 89.31 91 TYR A N 1
ATOM 681 C CA . TYR A 1 91 ? 6.091 -0.779 -11.166 1.00 89.31 91 TYR A CA 1
ATOM 682 C C . TYR A 1 91 ? 6.808 0.407 -11.811 1.00 89.31 91 TYR A C 1
ATOM 684 O O . TYR A 1 91 ? 6.491 1.550 -11.493 1.00 89.31 91 TYR A O 1
ATOM 692 N N . SER A 1 92 ? 7.761 0.154 -12.705 1.00 88.00 92 SER A N 1
ATOM 693 C CA . SER A 1 92 ? 8.476 1.174 -13.475 1.00 88.00 92 SER A CA 1
ATOM 694 C C . SER A 1 92 ? 7.990 1.277 -14.923 1.00 88.00 92 SER A C 1
ATOM 696 O O . SER A 1 92 ? 8.228 2.310 -15.552 1.00 88.00 92 SER A O 1
ATOM 698 N N . ALA A 1 93 ? 7.262 0.273 -15.424 1.00 83.56 93 ALA A N 1
ATOM 699 C CA . ALA A 1 93 ? 6.831 0.225 -16.816 1.00 83.56 93 ALA A CA 1
ATOM 700 C C . ALA A 1 93 ? 5.947 1.439 -17.203 1.00 83.56 93 ALA A C 1
ATOM 702 O O . ALA A 1 93 ? 5.108 1.869 -16.396 1.00 83.56 93 ALA A O 1
ATOM 703 N N . PRO A 1 94 ? 6.125 2.016 -18.411 1.00 78.44 94 PRO A N 1
ATOM 704 C CA . PRO A 1 94 ? 5.462 3.254 -18.843 1.00 78.44 94 PRO A CA 1
ATOM 705 C C . PRO A 1 94 ? 3.936 3.221 -18.742 1.00 78.44 94 PRO A C 1
ATOM 707 O O . PRO A 1 94 ? 3.308 4.235 -18.428 1.00 78.44 94 PRO A O 1
ATOM 710 N N . GLU A 1 95 ? 3.343 2.048 -18.958 1.00 76.19 95 GLU A N 1
ATOM 711 C CA . GLU A 1 95 ? 1.899 1.811 -18.925 1.00 76.19 95 GLU A CA 1
ATOM 712 C C . GLU A 1 95 ? 1.307 2.015 -17.523 1.00 76.19 95 GLU A C 1
ATOM 714 O O . GLU A 1 95 ? 0.102 2.234 -17.385 1.00 76.19 95 GLU A O 1
ATOM 719 N N . TYR A 1 96 ? 2.145 1.949 -16.482 1.00 74.12 96 TYR A N 1
ATOM 720 C CA . TYR A 1 96 ? 1.751 2.095 -15.080 1.00 74.12 96 TYR A CA 1
ATOM 721 C C . TYR A 1 96 ? 2.383 3.314 -14.392 1.00 74.12 96 TYR A C 1
ATOM 723 O O . TYR A 1 96 ? 1.930 3.698 -13.315 1.00 74.12 96 TYR A O 1
ATOM 731 N N . SER A 1 97 ? 3.409 3.931 -14.991 1.00 69.19 97 SER A N 1
ATOM 732 C CA . SER A 1 97 ? 4.161 5.060 -14.420 1.00 69.19 97 SER A CA 1
ATOM 733 C C . SER A 1 97 ? 3.769 6.437 -14.977 1.00 69.19 97 SER A C 1
ATOM 735 O O . SER A 1 97 ? 4.375 7.446 -14.607 1.00 69.19 97 SER A O 1
ATOM 737 N N . PHE A 1 98 ? 2.751 6.502 -15.848 1.00 70.25 98 PHE A N 1
ATOM 738 C CA . PHE A 1 98 ? 2.250 7.734 -16.484 1.00 70.25 98 PHE A CA 1
ATOM 739 C C . PHE A 1 98 ? 3.347 8.559 -17.193 1.00 70.25 98 PHE A C 1
ATOM 741 O O . PHE A 1 98 ? 3.244 9.781 -17.298 1.00 70.25 98 PHE A O 1
ATOM 748 N N . GLY A 1 99 ? 4.416 7.902 -17.660 1.00 66.38 99 GLY A N 1
ATOM 749 C CA . GLY A 1 99 ? 5.493 8.524 -18.441 1.00 66.38 99 GLY A CA 1
ATOM 750 C C . GLY A 1 99 ? 6.380 9.529 -17.687 1.00 66.38 99 GLY A C 1
ATOM 751 O O . GLY A 1 99 ? 7.096 10.298 -18.324 1.00 66.38 99 GLY A O 1
ATOM 752 N N . GLY A 1 100 ? 6.340 9.569 -16.350 1.00 71.25 100 GLY A N 1
ATOM 753 C CA . GLY A 1 100 ? 7.199 10.443 -15.539 1.00 71.25 100 GLY A CA 1
ATOM 754 C C . GLY A 1 100 ? 8.572 9.833 -15.213 1.00 71.25 100 GLY A C 1
ATOM 755 O O . GLY A 1 100 ? 8.729 8.618 -15.171 1.00 71.25 100 GLY A O 1
ATOM 756 N N . GLY A 1 101 ? 9.574 10.670 -14.913 1.00 86.06 101 GLY A N 1
ATOM 757 C CA . GLY A 1 101 ? 10.888 10.194 -14.452 1.00 86.06 101 GLY A CA 1
ATOM 758 C C . GLY A 1 101 ? 10.834 9.492 -13.084 1.00 86.06 101 GLY A C 1
ATOM 759 O O . GLY A 1 101 ? 9.989 9.821 -12.247 1.00 86.06 101 GLY A O 1
ATOM 760 N N . TYR A 1 102 ? 11.770 8.568 -12.824 1.00 89.62 102 TYR A N 1
ATOM 761 C CA . TYR A 1 102 ? 11.781 7.724 -11.615 1.00 89.62 102 TYR A CA 1
ATOM 762 C C . TYR A 1 102 ? 11.702 8.519 -10.306 1.00 89.62 102 TYR A C 1
ATOM 764 O O . TYR A 1 102 ? 10.940 8.156 -9.415 1.00 89.62 102 TYR A O 1
ATOM 772 N N . LEU A 1 103 ? 12.422 9.644 -10.205 1.00 88.88 103 LEU A N 1
ATOM 773 C CA . LEU A 1 103 ? 12.390 10.504 -9.018 1.00 88.88 103 LEU A CA 1
ATOM 774 C C . LEU A 1 103 ? 10.990 11.077 -8.764 1.00 88.88 103 LEU A C 1
ATOM 776 O O . LEU A 1 103 ? 10.485 11.011 -7.646 1.00 88.88 103 LEU A O 1
ATOM 780 N N . ARG A 1 104 ? 10.335 11.602 -9.806 1.00 89.62 104 ARG A N 1
ATOM 781 C CA . ARG A 1 104 ? 8.967 12.128 -9.699 1.00 89.62 104 ARG A CA 1
ATOM 782 C C . ARG A 1 104 ? 7.986 11.021 -9.315 1.00 89.62 104 ARG A C 1
ATOM 784 O O . ARG A 1 104 ? 7.092 11.265 -8.510 1.00 89.62 104 ARG A O 1
ATOM 791 N N . HIS A 1 105 ? 8.165 9.819 -9.858 1.00 90.19 105 HIS A N 1
ATOM 792 C CA . HIS A 1 105 ? 7.325 8.669 -9.534 1.00 90.19 105 HIS A CA 1
ATOM 793 C C . HIS A 1 105 ? 7.484 8.250 -8.061 1.00 90.19 105 HIS A C 1
ATOM 795 O O . HIS A 1 105 ? 6.488 8.102 -7.352 1.00 90.19 105 HIS A O 1
ATOM 801 N N . ILE A 1 106 ? 8.723 8.157 -7.566 1.00 92.00 106 ILE A N 1
ATOM 802 C CA . ILE A 1 106 ? 9.025 7.864 -6.156 1.00 92.00 106 ILE A CA 1
ATOM 803 C C . ILE A 1 106 ? 8.426 8.930 -5.231 1.00 92.00 106 ILE A C 1
ATOM 805 O O . ILE A 1 106 ? 7.764 8.585 -4.253 1.00 92.00 106 ILE A O 1
ATOM 809 N N . LEU A 1 107 ? 8.599 10.217 -5.550 1.00 90.88 107 LEU A N 1
ATOM 810 C C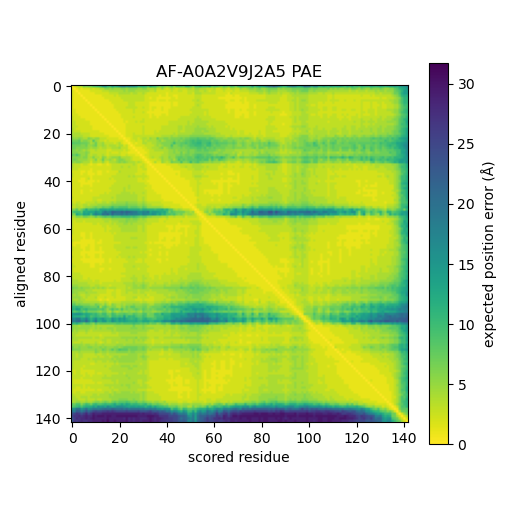A . LEU A 1 107 ? 8.020 11.315 -4.767 1.00 90.88 107 LEU A CA 1
ATOM 811 C C . LEU A 1 107 ? 6.486 11.281 -4.765 1.00 90.88 107 LEU A C 1
ATOM 813 O O . LEU A 1 107 ? 5.868 11.576 -3.742 1.00 90.88 107 LEU A O 1
ATOM 817 N N . GLY A 1 108 ? 5.869 10.876 -5.878 1.00 91.38 108 GLY A N 1
ATOM 818 C CA . GLY A 1 108 ? 4.426 10.659 -5.969 1.00 91.38 108 GLY A CA 1
ATOM 819 C C . GLY A 1 108 ? 3.926 9.614 -4.970 1.00 91.38 108 GLY A C 1
ATOM 820 O O . GLY A 1 108 ? 2.933 9.856 -4.284 1.00 91.38 108 GLY A O 1
ATOM 821 N N . HIS A 1 109 ? 4.638 8.494 -4.818 1.00 93.25 109 HIS A N 1
ATOM 822 C CA . HIS A 1 109 ? 4.314 7.472 -3.812 1.00 93.25 109 HIS A CA 1
ATOM 823 C C . HIS A 1 109 ? 4.612 7.940 -2.387 1.00 93.25 109 HIS A C 1
ATOM 825 O O . HIS A 1 109 ? 3.787 7.747 -1.494 1.00 93.25 109 HIS A O 1
ATOM 831 N N . LEU A 1 110 ? 5.751 8.603 -2.172 1.00 91.56 110 LEU A N 1
ATOM 832 C CA . LEU A 1 110 ? 6.178 9.039 -0.842 1.00 91.56 110 LEU A CA 1
ATOM 833 C C . LEU A 1 110 ? 5.273 10.130 -0.261 1.00 91.56 110 LEU A C 1
ATOM 835 O O . LEU A 1 110 ? 4.959 10.092 0.922 1.00 91.56 110 LEU A O 1
ATOM 839 N N . ILE A 1 111 ? 4.859 11.098 -1.077 1.00 90.50 111 ILE A N 1
ATOM 840 C CA . ILE A 1 111 ? 4.033 12.221 -0.626 1.00 90.50 111 ILE A CA 1
ATOM 841 C C . ILE A 1 111 ? 2.565 11.897 -0.881 1.00 90.50 111 ILE A C 1
ATOM 843 O O . ILE A 1 111 ? 1.786 11.755 0.056 1.00 90.50 111 ILE A O 1
ATOM 847 N N . GLY A 1 112 ? 2.186 11.729 -2.149 1.00 88.62 112 GLY A N 1
ATOM 848 C CA . GLY A 1 112 ? 0.801 11.470 -2.532 1.00 88.62 112 GLY A CA 1
ATOM 849 C C . GLY A 1 112 ? 0.302 10.137 -1.983 1.00 88.62 112 GLY A C 1
ATOM 850 O O . GLY A 1 112 ? -0.701 10.099 -1.276 1.00 88.62 112 GLY A O 1
ATOM 851 N N . GLY A 1 113 ? 1.028 9.052 -2.249 1.00 90.19 113 GLY A N 1
ATOM 852 C CA . GLY A 1 113 ? 0.648 7.703 -1.830 1.00 90.19 113 GLY A CA 1
ATOM 853 C C . GLY A 1 113 ? 0.558 7.539 -0.311 1.00 90.19 113 GLY A C 1
ATOM 854 O O . GLY A 1 113 ? -0.435 7.004 0.193 1.00 90.19 113 GLY A O 1
ATOM 855 N N . VAL A 1 114 ? 1.548 8.032 0.440 1.00 94.25 114 VAL A N 1
ATOM 856 C CA . VAL A 1 114 ? 1.525 7.958 1.910 1.00 94.25 114 VAL A CA 1
ATOM 857 C C . VAL A 1 114 ? 0.445 8.865 2.488 1.00 94.25 114 VAL A C 1
ATOM 859 O O . VAL A 1 114 ? -0.373 8.383 3.271 1.00 94.25 114 VAL A O 1
ATOM 862 N N . VAL A 1 115 ? 0.391 10.145 2.113 1.00 94.38 115 VAL A N 1
ATOM 863 C CA . VAL A 1 115 ? -0.548 11.101 2.725 1.00 94.38 115 VAL A CA 1
ATOM 864 C C . VAL A 1 115 ? -1.987 10.774 2.340 1.00 94.38 115 VAL A C 1
ATOM 866 O O . VAL A 1 115 ? -2.820 10.544 3.218 1.00 94.38 115 VAL A O 1
ATOM 869 N N . PHE A 1 116 ? -2.284 10.696 1.041 1.00 93.56 116 PHE A N 1
ATOM 870 C CA . PHE A 1 116 ? -3.644 10.453 0.562 1.00 93.56 116 PHE A CA 1
ATOM 871 C C . PHE A 1 116 ? -4.122 9.045 0.927 1.00 93.56 116 PHE A C 1
ATOM 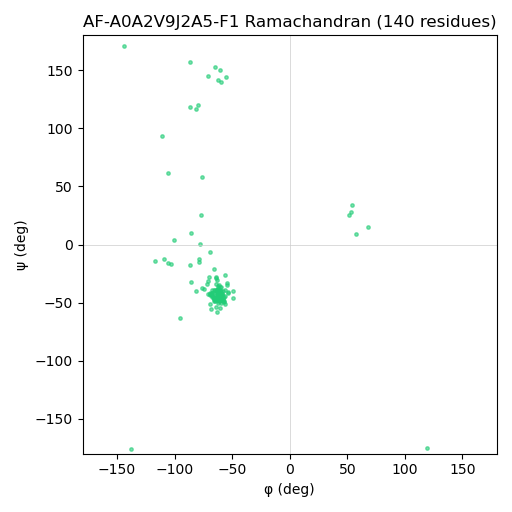873 O O . PHE A 1 116 ? -5.237 8.880 1.421 1.00 93.56 116 PHE A O 1
ATOM 880 N N . GLY A 1 117 ? -3.260 8.035 0.763 1.00 93.06 117 GLY A N 1
ATOM 881 C CA . GLY A 1 117 ? -3.585 6.656 1.126 1.00 93.06 117 GLY A CA 1
ATOM 882 C C . GLY A 1 117 ? -3.863 6.497 2.621 1.00 93.06 117 GLY A C 1
ATOM 883 O O . GLY A 1 117 ? -4.823 5.824 3.000 1.00 93.06 117 GLY A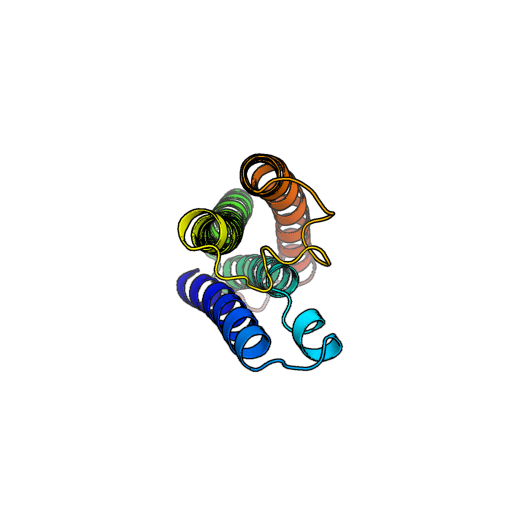 O 1
ATOM 884 N N . THR A 1 118 ? -3.092 7.174 3.478 1.00 95.94 118 THR A N 1
ATOM 885 C CA . THR A 1 118 ? -3.328 7.143 4.927 1.00 95.94 118 THR A CA 1
ATOM 886 C C . THR A 1 118 ? -4.611 7.874 5.290 1.00 95.94 118 THR A C 1
ATOM 888 O O . THR A 1 118 ? -5.386 7.351 6.088 1.00 95.94 118 THR A O 1
ATOM 891 N N . LEU A 1 119 ? -4.871 9.042 4.698 1.00 96.50 119 LEU A N 1
ATOM 892 C CA . LEU A 1 119 ? -6.080 9.823 4.956 1.00 96.50 119 LEU A CA 1
ATOM 893 C C . LEU A 1 119 ? -7.345 9.034 4.590 1.00 96.50 119 LEU A C 1
ATOM 895 O O . LEU A 1 119 ? -8.215 8.824 5.438 1.00 96.50 119 LEU A O 1
ATOM 899 N N . VAL A 1 120 ? -7.421 8.548 3.348 1.00 96.25 120 VAL A N 1
ATOM 900 C CA . VAL A 1 120 ? -8.579 7.795 2.848 1.00 96.25 120 VAL A CA 1
ATOM 901 C C . VAL A 1 120 ? -8.724 6.470 3.591 1.00 96.25 120 VAL A C 1
ATOM 903 O O . VAL A 1 120 ? -9.811 6.150 4.071 1.00 96.25 120 VAL A O 1
ATOM 906 N N . GLY A 1 121 ? -7.633 5.716 3.754 1.00 96.56 121 GLY A N 1
ATOM 907 C CA . GLY A 1 121 ? -7.656 4.444 4.477 1.00 96.56 121 GLY A CA 1
ATOM 908 C C . GLY A 1 121 ? -8.091 4.605 5.934 1.00 96.56 121 GLY A C 1
ATOM 909 O O . GLY A 1 121 ? -8.842 3.778 6.446 1.00 96.56 121 GLY A O 1
ATOM 910 N N . SER A 1 122 ? -7.688 5.697 6.590 1.00 97.50 122 SER A N 1
ATOM 911 C CA . SER A 1 122 ? -8.070 5.997 7.972 1.00 97.50 122 SER A CA 1
ATOM 912 C C . SER A 1 122 ? -9.548 6.336 8.081 1.00 97.50 122 SER A C 1
ATOM 914 O O . SER A 1 122 ? -10.211 5.845 8.996 1.00 97.50 122 SER A O 1
ATOM 916 N N . ALA A 1 123 ? -10.075 7.125 7.142 1.00 97.19 123 ALA A N 1
ATOM 917 C CA . ALA A 1 123 ? -11.494 7.452 7.081 1.00 97.19 123 ALA A CA 1
ATOM 918 C C . ALA A 1 123 ? -12.344 6.190 6.867 1.00 97.19 123 ALA A C 1
ATOM 920 O O . ALA A 1 123 ? -13.253 5.916 7.652 1.00 97.19 123 ALA A O 1
ATOM 921 N N . VAL A 1 124 ? -11.998 5.374 5.866 1.00 97.38 124 VAL A N 1
ATOM 922 C CA . VAL A 1 124 ? -12.724 4.138 5.530 1.00 97.38 124 VAL A CA 1
ATOM 923 C C . VAL A 1 124 ? -12.612 3.095 6.644 1.00 97.38 124 VAL A C 1
ATOM 925 O O . VAL A 1 124 ? -13.622 2.533 7.066 1.00 97.38 124 VAL A O 1
ATOM 928 N N . GLY A 1 125 ? -11.410 2.853 7.172 1.00 96.81 125 GLY A N 1
ATOM 929 C CA . GLY A 1 125 ? -11.200 1.902 8.264 1.00 96.81 125 GLY A CA 1
ATOM 930 C C . GLY A 1 125 ? -11.927 2.318 9.544 1.00 96.81 125 GLY A C 1
ATOM 931 O O . GLY A 1 125 ? -12.500 1.476 10.238 1.00 96.81 125 GLY A O 1
ATOM 932 N N . SER A 1 126 ? -11.947 3.618 9.850 1.00 97.19 126 SER A N 1
ATOM 933 C CA . SER A 1 126 ? -12.672 4.149 11.010 1.00 97.19 126 SER A CA 1
ATOM 934 C C . SER A 1 126 ? -14.182 4.053 10.824 1.00 97.19 126 SER A C 1
ATOM 936 O O . SER A 1 126 ? -14.876 3.642 11.754 1.00 97.19 126 SER A O 1
ATOM 938 N N . LEU A 1 127 ? -14.689 4.361 9.627 1.00 97.12 127 LEU A N 1
ATOM 939 C CA . LEU A 1 127 ? -16.097 4.170 9.282 1.00 97.12 127 LEU A CA 1
ATOM 940 C C . LEU A 1 127 ? -16.504 2.702 9.452 1.00 97.12 127 LEU A C 1
ATOM 942 O O . LEU A 1 127 ? -17.514 2.421 10.094 1.00 97.12 127 LEU A O 1
ATOM 946 N N . LEU A 1 128 ? -15.690 1.763 8.966 1.00 96.81 128 LEU A N 1
ATOM 947 C CA . LEU A 1 128 ? -15.945 0.335 9.139 1.00 96.81 128 LEU A CA 1
ATOM 948 C C . LEU A 1 128 ? -15.952 -0.066 10.621 1.00 96.81 128 LEU A C 1
ATOM 950 O O . LEU A 1 128 ? -16.869 -0.756 11.064 1.00 96.81 128 LEU A O 1
ATOM 954 N N . LEU A 1 129 ? -14.978 0.392 11.415 1.00 95.56 129 LEU A N 1
ATOM 955 C CA . LEU A 1 129 ? -14.963 0.119 12.854 1.00 95.56 129 LEU A CA 1
ATOM 956 C C . LEU A 1 129 ? -16.221 0.668 13.547 1.00 95.56 129 LEU A C 1
ATOM 958 O O . LEU A 1 129 ? -16.775 0.001 14.426 1.00 95.56 129 LEU A O 1
ATOM 962 N N . TRP A 1 130 ? -16.680 1.858 13.155 1.00 95.62 130 TRP A N 1
ATOM 963 C CA . TRP A 1 130 ? -17.930 2.436 13.645 1.00 95.62 130 TRP A CA 1
ATOM 964 C C . TRP A 1 130 ? -19.134 1.563 13.272 1.00 95.62 130 TRP A C 1
ATOM 966 O O . TRP A 1 130 ? -19.911 1.214 14.161 1.00 95.62 130 TRP A O 1
ATOM 976 N N . MET A 1 131 ? -19.251 1.139 12.008 1.00 95.75 131 MET A N 1
ATOM 977 C CA . MET A 1 131 ? -20.330 0.257 11.543 1.00 95.75 131 MET A CA 1
ATOM 978 C C . MET A 1 131 ? -20.350 -1.057 12.330 1.00 95.75 131 MET A C 1
ATOM 980 O O . MET A 1 131 ? -21.388 -1.433 12.868 1.00 95.75 131 MET A O 1
ATOM 984 N N . LEU A 1 132 ? -19.199 -1.718 12.483 1.00 94.06 132 LEU A N 1
ATOM 985 C CA . LEU A 1 132 ? -19.083 -2.960 13.253 1.00 94.06 132 LEU A CA 1
ATOM 986 C C . LEU A 1 132 ? -19.510 -2.759 14.712 1.00 94.06 132 LEU A C 1
ATOM 988 O O . LEU A 1 132 ? -20.229 -3.569 15.284 1.00 94.06 132 LEU A O 1
ATOM 992 N N . ARG A 1 133 ? -19.117 -1.648 15.341 1.00 91.44 133 ARG A N 1
ATOM 993 C CA . ARG A 1 133 ? -19.533 -1.337 16.720 1.00 91.44 133 ARG A CA 1
ATOM 994 C C . ARG A 1 133 ? -21.012 -0.979 16.837 1.00 91.44 133 ARG A C 1
ATOM 996 O O . ARG A 1 133 ? -21.580 -1.156 17.913 1.00 91.44 133 ARG A O 1
ATOM 1003 N N . ARG A 1 134 ? -21.608 -0.442 15.773 1.00 92.44 134 ARG A N 1
ATOM 1004 C CA . ARG A 1 134 ? -23.008 -0.020 15.741 1.00 92.44 134 ARG A CA 1
ATOM 1005 C C . ARG A 1 134 ? -23.957 -1.187 15.492 1.00 92.44 134 ARG A C 1
ATOM 1007 O O . ARG A 1 134 ? -25.016 -1.214 16.111 1.00 92.44 134 ARG A O 1
ATOM 1014 N N . PHE A 1 135 ? -23.586 -2.104 14.602 1.00 91.69 135 PHE A N 1
ATOM 1015 C CA . PHE A 1 135 ? -24.484 -3.141 14.090 1.00 91.69 135 PHE A CA 1
ATOM 1016 C C . PHE A 1 135 ? -24.215 -4.542 14.644 1.00 91.69 135 PHE A C 1
ATOM 1018 O O . PHE A 1 135 ? -25.097 -5.388 14.549 1.00 91.69 135 PHE A O 1
ATOM 1025 N N . THR A 1 136 ? -23.060 -4.802 15.263 1.00 84.31 136 THR A N 1
ATOM 1026 C CA . THR A 1 136 ? -22.817 -6.087 15.936 1.00 84.31 136 THR A CA 1
ATOM 1027 C C . THR A 1 136 ? -23.489 -6.088 17.321 1.00 84.31 136 THR A C 1
ATOM 1029 O O . THR A 1 136 ? -23.138 -5.244 18.158 1.00 84.31 136 THR A O 1
ATOM 1032 N N . PRO A 1 137 ? -24.435 -7.012 17.602 1.00 71.94 137 PRO A N 1
ATOM 1033 C CA . PRO A 1 137 ? -25.117 -7.101 18.891 1.00 71.94 137 PRO A CA 1
ATOM 1034 C C . PRO A 1 137 ? -24.136 -7.238 20.057 1.00 71.94 137 PRO A C 1
ATOM 1036 O O . PRO A 1 137 ? -23.103 -7.903 19.962 1.00 71.94 137 PRO A O 1
ATOM 1039 N N . LYS A 1 138 ? -24.470 -6.631 21.200 1.00 67.25 138 LYS A N 1
ATOM 1040 C CA . LYS A 1 138 ? -23.633 -6.691 22.410 1.00 67.25 138 LYS A CA 1
ATOM 1041 C C . LYS A 1 138 ? -23.596 -8.088 23.051 1.00 67.25 138 LYS A C 1
ATOM 1043 O O . LYS A 1 138 ? -22.825 -8.267 23.982 1.00 67.25 138 LYS A O 1
ATOM 1048 N N . GLU A 1 139 ? -24.388 -9.043 22.568 1.00 56.72 139 GLU A N 1
ATOM 1049 C CA . GLU A 1 139 ? -24.630 -10.351 23.196 1.00 56.72 139 GLU A CA 1
ATOM 1050 C C . GLU A 1 139 ? -23.519 -11.383 22.985 1.00 56.72 139 GLU A C 1
ATOM 1052 O O . GLU A 1 139 ? -23.426 -12.335 23.744 1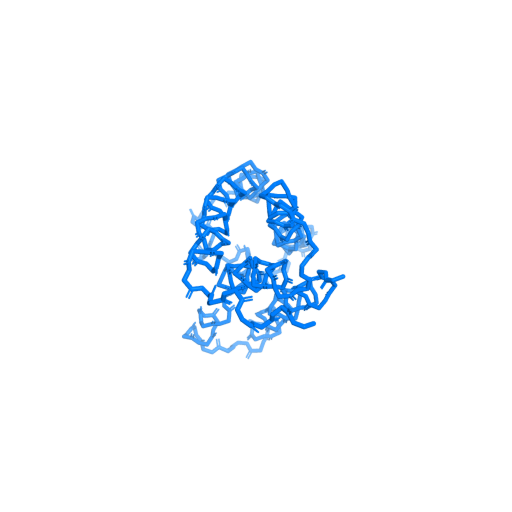.00 56.72 139 GLU A O 1
ATOM 1057 N N . ALA A 1 140 ? -22.564 -11.146 22.083 1.00 52.59 140 ALA A N 1
ATOM 1058 C CA . ALA A 1 140 ? -21.320 -11.922 22.053 1.00 52.59 140 ALA A CA 1
ATOM 1059 C C . ALA A 1 140 ? -20.321 -11.484 23.154 1.00 52.59 140 ALA A C 1
ATOM 1061 O O . ALA A 1 140 ? -19.112 -11.598 22.961 1.00 52.59 140 ALA A O 1
ATOM 1062 N N . ARG A 1 141 ? -20.799 -10.902 24.269 1.00 53.78 141 ARG A N 1
ATOM 1063 C CA . ARG A 1 141 ? -20.026 -10.468 25.452 1.00 53.78 141 ARG A CA 1
ATOM 1064 C C . ARG A 1 141 ? -20.245 -11.432 26.625 1.00 53.78 141 ARG A C 1
ATOM 1066 O O . ARG A 1 141 ? -20.745 -11.025 27.667 1.00 53.78 141 ARG A O 1
ATOM 1073 N N . SER A 1 142 ? -19.859 -12.689 26.44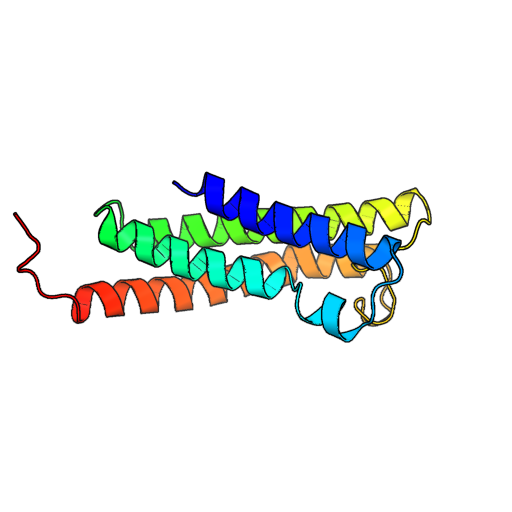6 1.00 41.97 142 SER A N 1
ATOM 1074 C CA . SER A 1 142 ? -19.424 -13.550 27.553 1.00 41.97 142 SER A CA 1
ATOM 1075 C C . SER A 1 142 ? -17.905 -13.535 27.610 1.00 41.97 142 SER A C 1
ATOM 1077 O O . SER A 1 142 ? -17.310 -13.701 26.517 1.00 41.97 142 SER A O 1
#

Mean predicted aligned error: 4.92 Å

pLDDT: mean 90.36, std 9.46, range [41.97, 97.56]